Protein AF-A0A659UH81-F1 (afdb_monomer)

Structure (mmCIF, N/CA/C/O backbone):
data_AF-A0A659UH81-F1
#
_entry.id   AF-A0A659UH81-F1
#
loop_
_atom_site.group_PDB
_atom_site.id
_atom_site.type_symbol
_atom_site.label_atom_id
_atom_site.label_alt_id
_atom_site.label_comp_id
_atom_site.label_asym_id
_atom_site.label_entity_id
_atom_site.label_seq_id
_atom_site.pdbx_PDB_ins_code
_atom_site.Cartn_x
_atom_site.Cartn_y
_atom_site.Cartn_z
_atom_site.occupancy
_atom_site.B_iso_or_equiv
_atom_site.auth_seq_id
_atom_site.auth_comp_id
_atom_site.auth_asym_id
_atom_site.auth_atom_id
_atom_site.pdbx_PDB_model_num
ATOM 1 N N . TYR A 1 1 ? -4.288 8.683 -14.176 1.00 61.69 1 TYR A N 1
ATOM 2 C CA . TYR A 1 1 ? -2.880 8.500 -14.597 1.00 61.69 1 TYR A CA 1
ATOM 3 C C . TYR A 1 1 ? -2.433 7.138 -14.078 1.00 61.69 1 TYR A C 1
ATOM 5 O O . TYR A 1 1 ? -2.816 6.821 -12.961 1.00 61.69 1 TYR A O 1
ATOM 13 N N . ILE A 1 2 ? -1.695 6.350 -14.873 1.00 80.62 2 ILE A N 1
ATOM 14 C CA . ILE A 1 2 ? -1.299 4.949 -14.585 1.00 80.62 2 ILE A CA 1
ATOM 15 C C . ILE A 1 2 ? -2.499 3.990 -14.454 1.00 80.62 2 ILE A C 1
ATOM 17 O O . ILE A 1 2 ? -2.804 3.509 -13.367 1.00 80.62 2 ILE A O 1
ATOM 21 N N . GLN A 1 3 ? -3.222 3.777 -15.555 1.00 86.88 3 GLN A N 1
ATOM 22 C CA . GLN A 1 3 ? -4.369 2.861 -15.591 1.00 86.88 3 GLN A CA 1
ATOM 23 C C . GLN A 1 3 ? -3.924 1.411 -15.823 1.00 86.88 3 GLN A C 1
ATOM 25 O O . GLN A 1 3 ? -4.233 0.548 -15.019 1.00 86.88 3 GLN A O 1
ATOM 30 N N . GLU A 1 4 ? -3.127 1.183 -16.864 1.00 89.81 4 GLU A N 1
ATOM 31 C CA . GLU A 1 4 ? -2.699 -0.150 -17.306 1.00 89.81 4 GLU A CA 1
ATOM 32 C C . GLU A 1 4 ? -2.059 -0.996 -16.179 1.00 89.81 4 GLU A C 1
ATOM 34 O O . GLU A 1 4 ? -2.583 -2.074 -15.912 1.00 89.81 4 GLU A O 1
ATOM 39 N N . PRO A 1 5 ? -1.105 -0.483 -15.368 1.00 89.00 5 PRO A N 1
ATOM 40 C CA . PRO A 1 5 ? -0.596 -1.227 -14.209 1.00 89.00 5 PRO A CA 1
ATOM 41 C C . PRO A 1 5 ? -1.628 -1.601 -13.146 1.00 89.00 5 PRO A C 1
ATOM 43 O O . PRO A 1 5 ? -1.407 -2.547 -12.402 1.00 89.00 5 PRO A O 1
ATOM 46 N N . GLN A 1 6 ? -2.727 -0.854 -13.018 1.00 88.56 6 GLN A N 1
ATOM 47 C CA . GLN A 1 6 ? -3.797 -1.207 -12.081 1.00 88.56 6 GLN A CA 1
ATOM 48 C C . GLN A 1 6 ? -4.699 -2.295 -12.666 1.00 88.56 6 GLN A C 1
ATOM 50 O O . GLN A 1 6 ? -5.035 -3.238 -11.954 1.00 88.56 6 GLN A O 1
ATOM 55 N N . ASP A 1 7 ? -5.020 -2.196 -13.958 1.00 90.81 7 ASP A N 1
ATOM 56 C CA . ASP A 1 7 ? -5.806 -3.205 -14.673 1.00 90.81 7 ASP A CA 1
ATOM 57 C C . ASP A 1 7 ? -5.064 -4.558 -14.676 1.00 90.81 7 ASP A C 1
ATOM 59 O O . ASP A 1 7 ? -5.654 -5.608 -14.417 1.00 90.81 7 ASP A O 1
ATOM 63 N N . GLU A 1 8 ? -3.743 -4.533 -14.869 1.00 91.81 8 GLU A N 1
ATOM 64 C CA . GLU A 1 8 ? -2.877 -5.718 -14.861 1.00 91.81 8 GLU A CA 1
ATOM 65 C C . GLU A 1 8 ? -2.782 -6.383 -13.490 1.00 91.81 8 GLU A C 1
ATOM 67 O O . GLU A 1 8 ? -2.731 -7.608 -13.419 1.00 91.81 8 GLU A O 1
ATOM 72 N N . LEU A 1 9 ? -2.789 -5.607 -12.400 1.00 87.62 9 LEU A N 1
ATOM 73 C CA . LEU A 1 9 ? -2.791 -6.167 -11.047 1.00 87.62 9 LEU A CA 1
ATOM 74 C C . LEU A 1 9 ? -4.105 -6.903 -10.735 1.00 87.62 9 LEU A C 1
ATOM 76 O O . LEU A 1 9 ? -4.078 -7.882 -9.996 1.00 87.62 9 LEU A O 1
ATOM 80 N N . THR A 1 10 ? -5.236 -6.473 -11.312 1.00 88.44 10 THR A N 1
ATOM 81 C CA . THR A 1 10 ? -6.527 -7.186 -11.208 1.00 88.44 10 THR A CA 1
ATOM 82 C C . THR A 1 10 ? -6.709 -8.315 -12.225 1.00 88.44 10 THR A C 1
ATOM 84 O O . THR A 1 10 ? -7.715 -9.025 -12.178 1.00 88.44 10 THR A O 1
ATOM 87 N N . SER A 1 11 ? -5.790 -8.467 -13.180 1.00 90.56 11 SER A N 1
ATOM 88 C CA . SER A 1 11 ? -5.952 -9.432 -14.263 1.00 90.56 11 SER A CA 1
ATOM 89 C C . SER A 1 11 ? -5.813 -10.867 -13.762 1.00 90.56 11 SER A C 1
ATOM 91 O O . SER A 1 11 ? -4.943 -11.185 -12.958 1.00 90.56 11 SER A O 1
ATOM 93 N N . LEU A 1 12 ? -6.646 -11.758 -14.301 1.00 89.50 12 LEU A N 1
ATOM 94 C CA . LEU A 1 12 ? -6.538 -13.201 -14.073 1.00 89.50 12 LEU A CA 1
ATOM 95 C C . LEU A 1 12 ? -5.503 -13.864 -14.996 1.00 89.50 12 LEU A C 1
ATOM 97 O O . LEU A 1 12 ? -5.131 -15.014 -14.770 1.00 89.50 12 LEU A O 1
ATOM 101 N N . ASP A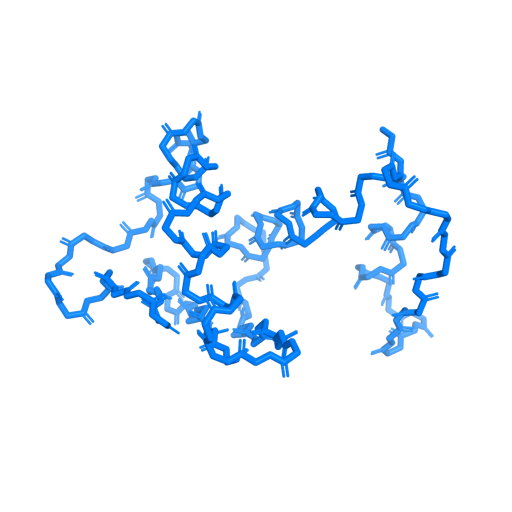 1 13 ? -5.037 -13.149 -16.023 1.00 93.75 13 ASP A N 1
ATOM 102 C CA . ASP A 1 13 ? -4.083 -13.670 -17.007 1.00 93.75 13 ASP A CA 1
ATOM 103 C C . ASP A 1 13 ? -2.640 -13.658 -16.483 1.00 93.75 13 ASP A C 1
ATOM 105 O O . ASP A 1 13 ? -1.781 -14.395 -16.976 1.00 93.75 13 ASP A O 1
ATOM 109 N N . PHE A 1 14 ? -2.360 -12.830 -15.472 1.00 90.94 14 PHE A N 1
ATOM 110 C CA . PHE A 1 14 ? -1.023 -12.616 -14.930 1.00 90.94 14 PHE A CA 1
ATOM 111 C C . PHE A 1 14 ? -1.001 -12.832 -13.418 1.00 90.94 14 PHE A C 1
ATOM 113 O O . PHE A 1 14 ? -1.925 -12.466 -12.704 1.00 90.94 14 PHE A O 1
ATOM 120 N N . GLN A 1 15 ? 0.095 -13.395 -12.906 1.00 88.44 15 GLN A N 1
ATOM 121 C CA . GLN A 1 15 ? 0.292 -13.571 -11.459 1.00 88.44 15 GLN A CA 1
ATOM 122 C C . GLN A 1 15 ? 1.046 -12.405 -10.805 1.00 88.44 15 GLN A C 1
ATOM 124 O O . GLN A 1 15 ? 1.196 -12.366 -9.586 1.00 88.44 15 GLN A O 1
ATOM 129 N N . GLY A 1 16 ? 1.574 -11.477 -11.603 1.00 88.00 16 GLY A N 1
ATOM 130 C CA . GLY A 1 16 ? 2.333 -10.342 -11.102 1.00 88.00 16 GLY A CA 1
ATOM 131 C C . GLY A 1 16 ? 2.646 -9.329 -12.193 1.00 88.00 16 GLY A C 1
ATOM 132 O O . GLY A 1 16 ? 2.741 -9.669 -13.371 1.00 88.00 16 GLY A O 1
ATOM 133 N N . CYS A 1 17 ? 2.836 -8.080 -11.774 1.00 90.06 17 CYS A N 1
ATOM 134 C CA . CYS A 1 17 ? 3.182 -6.955 -12.635 1.00 90.06 17 CYS A CA 1
ATOM 135 C C . CYS A 1 17 ? 4.494 -6.322 -12.150 1.00 90.06 17 CYS A C 1
ATOM 137 O O . CYS A 1 17 ? 4.708 -6.140 -10.949 1.00 90.06 17 CYS A O 1
ATOM 139 N N . VAL A 1 18 ? 5.383 -5.978 -13.088 1.00 91.56 18 VAL A N 1
ATOM 140 C CA . VAL A 1 18 ? 6.619 -5.237 -12.806 1.00 91.56 18 VAL A CA 1
ATOM 141 C C . VAL A 1 18 ? 6.544 -3.882 -13.492 1.00 91.56 18 VAL A C 1
ATOM 143 O O . VAL A 1 18 ? 6.672 -3.777 -14.708 1.00 91.56 18 VAL A O 1
ATOM 146 N N . PHE A 1 19 ? 6.393 -2.824 -12.698 1.00 89.69 19 PHE A N 1
ATOM 147 C CA . PHE A 1 19 ? 6.315 -1.465 -13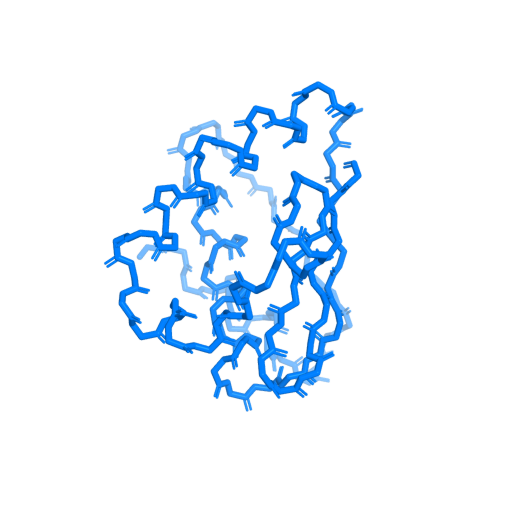.221 1.00 89.69 19 PHE A CA 1
ATOM 148 C C . PHE A 1 19 ? 7.673 -0.751 -13.195 1.00 89.69 19 PHE A C 1
ATOM 150 O O . PHE A 1 19 ? 8.188 -0.368 -12.137 1.00 89.69 19 PHE A O 1
ATOM 157 N N . ILE A 1 20 ? 8.222 -0.476 -14.379 1.00 90.94 20 ILE A N 1
ATOM 158 C CA . ILE A 1 20 ? 9.425 0.343 -14.552 1.00 90.94 20 ILE A CA 1
ATOM 159 C C . ILE A 1 20 ? 9.003 1.722 -15.050 1.00 90.94 20 ILE A C 1
ATOM 161 O O . ILE A 1 20 ? 8.258 1.868 -16.009 1.00 90.94 20 ILE A O 1
ATOM 165 N N . GLY A 1 21 ? 9.502 2.768 -14.398 1.00 87.69 21 GLY A N 1
ATOM 166 C CA . GLY A 1 21 ? 9.175 4.134 -14.792 1.00 87.69 21 GLY A CA 1
ATOM 167 C C . GLY A 1 21 ? 10.113 5.145 -14.146 1.00 87.69 21 GLY A C 1
ATOM 168 O O . GLY A 1 21 ? 10.683 4.837 -13.094 1.00 87.69 21 GLY A O 1
ATOM 169 N N . PRO A 1 22 ? 10.279 6.335 -14.737 1.00 90.12 22 PRO A N 1
ATOM 170 C CA . PRO A 1 22 ? 11.172 7.357 -14.210 1.00 90.12 22 PRO A CA 1
ATOM 171 C C . PRO A 1 22 ? 10.716 7.883 -12.842 1.00 90.12 22 PRO A C 1
ATOM 173 O O . PRO A 1 22 ? 9.601 7.625 -12.379 1.00 90.12 22 PRO A O 1
ATOM 176 N N . ALA A 1 23 ? 11.589 8.628 -12.165 1.00 88.44 23 ALA A N 1
ATOM 177 C CA . ALA A 1 23 ? 11.239 9.286 -10.910 1.00 88.44 23 ALA A CA 1
ATOM 178 C C . ALA A 1 23 ? 10.050 10.251 -11.100 1.00 88.44 23 ALA A C 1
ATOM 180 O O . ALA A 1 23 ? 9.917 10.877 -12.149 1.00 88.44 23 ALA A O 1
ATOM 181 N N . ARG A 1 24 ? 9.212 10.403 -10.061 1.00 85.06 24 ARG A N 1
ATOM 182 C CA . ARG A 1 24 ? 8.013 11.274 -10.055 1.00 85.06 24 ARG A CA 1
ATOM 183 C C . ARG A 1 24 ? 6.924 10.888 -11.071 1.00 85.06 24 ARG A C 1
ATOM 185 O O . ARG A 1 24 ? 6.201 11.740 -11.565 1.00 85.06 24 ARG A O 1
ATOM 192 N N . THR A 1 25 ? 6.757 9.592 -11.317 1.00 84.94 25 THR A N 1
ATOM 193 C CA . THR A 1 25 ? 5.685 9.035 -12.165 1.00 84.94 25 THR A CA 1
ATOM 194 C C . THR A 1 25 ? 4.537 8.431 -11.371 1.00 84.94 25 THR A C 1
ATOM 196 O O . THR A 1 25 ? 3.866 7.540 -11.858 1.00 84.94 25 THR A O 1
ATOM 199 N N . GLY A 1 26 ? 4.306 8.862 -10.129 1.00 84.62 26 GLY A N 1
ATOM 200 C CA . GLY A 1 26 ? 3.149 8.392 -9.359 1.00 84.62 26 GLY A CA 1
ATOM 201 C C . GLY A 1 26 ? 3.200 6.920 -8.929 1.00 84.62 26 GLY A C 1
ATOM 202 O O . GLY A 1 26 ? 2.159 6.358 -8.620 1.00 84.62 26 GLY A O 1
ATOM 203 N N . LYS A 1 27 ? 4.387 6.300 -8.834 1.00 89.12 27 LYS A N 1
ATOM 204 C CA . LYS A 1 27 ? 4.565 4.929 -8.301 1.00 89.12 27 LYS A CA 1
ATOM 205 C C . LYS A 1 27 ? 3.866 4.728 -6.955 1.00 89.12 27 LYS A C 1
ATOM 207 O O . LYS A 1 27 ? 3.247 3.698 -6.724 1.00 89.12 27 LYS A O 1
ATOM 212 N N . THR A 1 28 ? 3.931 5.733 -6.083 1.00 89.44 28 THR A N 1
ATOM 213 C CA . THR A 1 28 ? 3.246 5.723 -4.786 1.00 89.44 28 THR A CA 1
ATOM 214 C C . THR A 1 28 ? 1.730 5.587 -4.939 1.00 89.44 28 THR A C 1
ATOM 216 O O . THR A 1 28 ? 1.111 4.849 -4.181 1.00 89.44 28 THR A O 1
ATOM 219 N N . MET A 1 29 ? 1.136 6.232 -5.949 1.00 88.94 29 MET A N 1
ATOM 220 C CA . MET A 1 29 ? -0.308 6.168 -6.195 1.00 88.94 29 MET A CA 1
ATOM 221 C C . MET A 1 29 ? -0.763 4.772 -6.613 1.00 88.94 29 MET A C 1
ATOM 223 O O . MET A 1 29 ? -1.848 4.370 -6.223 1.00 88.94 29 MET A O 1
ATOM 227 N N . ILE A 1 30 ? 0.067 4.014 -7.340 1.00 90.56 30 ILE A N 1
ATOM 228 C CA . ILE A 1 30 ? -0.254 2.625 -7.711 1.00 90.56 30 ILE A CA 1
ATOM 229 C C . ILE A 1 30 ? -0.510 1.792 -6.448 1.00 90.56 30 ILE A C 1
ATOM 231 O O . ILE A 1 30 ? -1.544 1.145 -6.337 1.00 90.56 30 ILE A O 1
ATOM 235 N N . HIS A 1 31 ? 0.390 1.876 -5.463 1.00 89.31 31 HIS A N 1
ATOM 236 C CA . HIS A 1 31 ? 0.279 1.120 -4.212 1.00 89.31 31 HIS A CA 1
ATOM 237 C C . HIS A 1 31 ? -0.943 1.542 -3.380 1.00 89.31 31 HIS A C 1
ATOM 239 O O . HIS A 1 31 ? -1.645 0.690 -2.840 1.00 89.31 31 HIS A O 1
ATOM 245 N N . LEU A 1 32 ? -1.227 2.848 -3.291 1.00 91.81 32 LEU A N 1
ATOM 246 C CA . LEU A 1 32 ? -2.383 3.367 -2.546 1.00 91.81 32 LEU A CA 1
ATOM 247 C C . LEU A 1 32 ? -3.715 2.980 -3.203 1.00 91.81 32 LEU A C 1
ATOM 249 O O . LEU A 1 32 ? -4.652 2.568 -2.513 1.00 91.81 32 LEU A O 1
ATOM 253 N N . ASN A 1 33 ? -3.787 3.057 -4.532 1.00 91.00 33 ASN A N 1
ATOM 254 C CA . ASN A 1 33 ? -4.969 2.644 -5.280 1.00 91.00 33 ASN A CA 1
ATOM 255 C C . ASN A 1 33 ? -5.203 1.137 -5.138 1.00 91.00 33 ASN A C 1
ATOM 257 O O . ASN A 1 33 ? -6.324 0.723 -4.854 1.00 91.00 33 ASN A O 1
ATOM 261 N N . TRP A 1 34 ? -4.141 0.333 -5.244 1.00 90.38 34 TRP A N 1
ATOM 262 C CA . TRP A 1 34 ? -4.213 -1.117 -5.066 1.00 90.38 34 TRP A CA 1
ATOM 263 C C . TRP A 1 34 ? -4.690 -1.505 -3.664 1.00 90.38 34 TRP A C 1
ATOM 265 O O . TRP A 1 34 ? -5.605 -2.314 -3.508 1.00 90.38 34 TRP A O 1
ATOM 275 N N . THR A 1 35 ? -4.140 -0.849 -2.637 1.00 92.06 35 THR A N 1
ATOM 276 C CA . THR A 1 35 ? -4.592 -1.022 -1.247 1.00 92.06 35 THR A CA 1
ATOM 277 C C . THR A 1 35 ? -6.084 -0.722 -1.126 1.00 92.06 35 THR A C 1
ATOM 279 O O . THR A 1 35 ? -6.819 -1.476 -0.506 1.00 92.06 35 THR A O 1
ATOM 282 N N . SER A 1 36 ? -6.556 0.346 -1.766 1.00 92.81 36 SER A N 1
ATOM 283 C CA . SER A 1 36 ? -7.964 0.756 -1.687 1.00 92.81 36 SER A CA 1
ATOM 284 C C . SER A 1 36 ? -8.901 -0.206 -2.396 1.00 92.81 36 SER A C 1
ATOM 286 O O . SER A 1 36 ? -9.967 -0.501 -1.868 1.00 92.81 36 SER A O 1
ATOM 288 N N . HIS A 1 37 ? -8.499 -0.715 -3.561 1.00 91.94 37 HIS A N 1
ATOM 289 C CA . HIS A 1 37 ? -9.244 -1.752 -4.268 1.00 91.94 37 HIS A CA 1
ATOM 290 C C . HIS A 1 37 ? -9.372 -3.020 -3.415 1.00 91.94 37 HIS A C 1
ATOM 292 O O . HIS A 1 37 ? -10.453 -3.593 -3.312 1.00 91.94 37 HIS A O 1
ATOM 298 N N . THR A 1 38 ? -8.285 -3.407 -2.748 1.00 92.56 38 THR A N 1
ATOM 299 C CA . THR A 1 38 ? -8.255 -4.584 -1.870 1.00 92.56 38 THR A CA 1
ATOM 300 C C . THR A 1 38 ? -9.138 -4.381 -0.632 1.00 92.56 38 THR A C 1
ATOM 302 O O . THR A 1 38 ? -9.895 -5.264 -0.256 1.00 92.56 38 THR A O 1
ATOM 305 N N . VAL A 1 39 ? -9.130 -3.188 -0.028 1.00 93.25 39 VAL A N 1
ATOM 306 C CA . VAL A 1 39 ? -10.006 -2.880 1.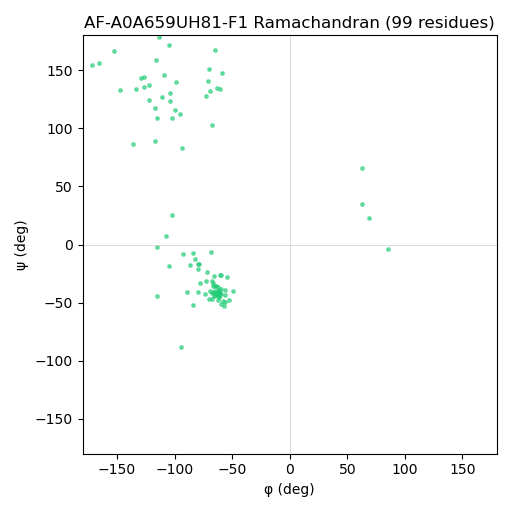118 1.00 93.25 39 VAL A CA 1
ATOM 307 C C . VAL A 1 39 ? -11.489 -2.894 0.723 1.00 93.25 39 VAL A C 1
ATOM 309 O O . VAL A 1 39 ? -12.317 -3.364 1.496 1.00 93.25 39 VAL A O 1
ATOM 312 N N . MET A 1 40 ? -11.827 -2.371 -0.459 1.00 91.94 40 MET A N 1
ATOM 313 C CA . MET A 1 40 ? -13.215 -2.122 -0.871 1.00 91.94 40 MET A CA 1
ATOM 314 C C . MET A 1 40 ? -13.895 -3.287 -1.583 1.00 91.94 40 MET A C 1
ATOM 316 O O . MET A 1 40 ? -15.089 -3.512 -1.392 1.00 91.94 40 MET A O 1
ATOM 320 N N . THR A 1 41 ? -13.165 -3.963 -2.466 1.00 90.69 41 THR A N 1
ATOM 321 C CA . THR A 1 41 ? -13.757 -4.849 -3.475 1.00 90.69 41 THR A CA 1
ATOM 322 C C . THR A 1 41 ? -13.352 -6.299 -3.260 1.00 90.69 41 THR A C 1
ATOM 324 O O . THR A 1 41 ? -14.203 -7.181 -3.346 1.00 90.69 41 THR A O 1
ATOM 327 N N . ASP A 1 42 ? -12.070 -6.546 -2.989 1.00 87.62 42 ASP A N 1
ATOM 328 C CA . ASP A 1 42 ? -11.499 -7.893 -2.895 1.00 87.62 42 ASP A CA 1
ATOM 329 C C . ASP A 1 42 ? -10.576 -8.001 -1.670 1.00 87.62 42 ASP A C 1
ATOM 331 O O . ASP A 1 42 ? -9.377 -7.729 -1.782 1.00 87.62 42 ASP A O 1
ATOM 335 N N . PRO A 1 43 ? -11.124 -8.317 -0.480 1.00 87.56 43 PRO A N 1
ATOM 336 C CA . PRO A 1 43 ? -10.358 -8.334 0.757 1.00 87.56 43 PRO A CA 1
ATOM 337 C C . PRO A 1 43 ? -9.333 -9.469 0.747 1.00 87.56 43 PRO A C 1
ATOM 339 O O . PRO A 1 43 ? -9.651 -10.633 0.987 1.00 87.56 43 PRO A O 1
ATOM 342 N N . ALA A 1 44 ? -8.078 -9.096 0.513 1.00 89.38 44 ALA A N 1
ATOM 343 C CA . ALA A 1 44 ? -6.920 -9.975 0.548 1.00 89.38 44 ALA A CA 1
ATOM 344 C C . ALA A 1 44 ? -5.815 -9.376 1.427 1.00 89.38 44 ALA A C 1
ATOM 346 O O . ALA A 1 44 ? -5.586 -8.166 1.429 1.00 89.38 44 ALA A O 1
ATOM 347 N N . ASP A 1 45 ? -5.097 -10.226 2.162 1.00 91.81 45 ASP A N 1
ATOM 348 C CA . ASP A 1 45 ? -3.949 -9.782 2.952 1.00 91.81 45 ASP A CA 1
ATOM 349 C C . ASP A 1 45 ? -2.844 -9.230 2.044 1.00 91.81 45 ASP A C 1
ATOM 351 O O . ASP A 1 45 ? -2.479 -9.832 1.031 1.00 91.81 45 ASP A O 1
ATOM 355 N N . MET A 1 46 ? -2.281 -8.084 2.426 1.00 92.44 46 MET A N 1
ATOM 356 C CA . MET A 1 46 ? -1.293 -7.372 1.621 1.00 92.44 46 MET A CA 1
ATOM 357 C C . MET A 1 46 ? -0.028 -7.092 2.423 1.00 92.44 46 MET A C 1
ATOM 359 O O . MET A 1 46 ? -0.076 -6.608 3.552 1.00 92.44 46 MET A O 1
ATOM 363 N N . MET A 1 47 ? 1.125 -7.335 1.800 1.00 93.69 47 MET A N 1
ATOM 364 C CA . MET A 1 47 ? 2.430 -6.964 2.339 1.00 93.69 47 MET A CA 1
ATOM 365 C C . MET A 1 47 ? 3.110 -5.955 1.415 1.00 93.69 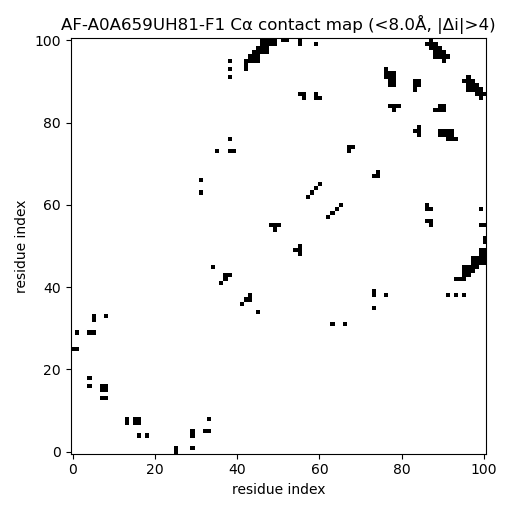47 MET A C 1
ATOM 367 O O . MET A 1 47 ? 3.434 -6.260 0.269 1.00 93.69 47 MET A O 1
ATOM 371 N N . LEU A 1 48 ? 3.353 -4.756 1.934 1.00 92.25 48 LEU A N 1
ATOM 372 C CA . LEU A 1 48 ? 4.097 -3.697 1.263 1.00 92.25 48 LEU A CA 1
ATOM 373 C C . LEU A 1 48 ? 5.532 -3.673 1.800 1.00 92.25 48 LEU A C 1
ATOM 375 O O . LEU A 1 48 ? 5.775 -3.411 2.979 1.00 92.25 48 LEU A O 1
ATOM 379 N N . VAL A 1 49 ? 6.478 -3.965 0.910 1.00 93.44 49 VAL A N 1
ATOM 380 C CA . VAL A 1 49 ? 7.905 -4.097 1.223 1.00 93.44 49 VAL A CA 1
ATOM 381 C C . VAL A 1 49 ? 8.653 -2.859 0.740 1.00 93.44 49 VAL A C 1
ATOM 383 O O . VAL A 1 49 ? 8.621 -2.526 -0.446 1.00 93.44 49 VAL A O 1
ATOM 386 N N . HIS A 1 50 ? 9.361 -2.192 1.644 1.00 93.69 50 HIS A N 1
ATOM 387 C CA . HIS A 1 50 ? 10.255 -1.081 1.340 1.00 93.69 50 HIS A CA 1
ATOM 388 C C . HIS A 1 50 ? 11.731 -1.502 1.413 1.00 93.69 50 HIS A C 1
ATOM 390 O O . HIS A 1 50 ? 12.081 -2.602 1.828 1.00 93.69 50 HIS A O 1
ATOM 396 N N . MET A 1 51 ? 12.620 -0.600 0.979 1.00 93.38 51 MET A N 1
ATOM 397 C CA . MET A 1 51 ? 14.073 -0.833 0.973 1.00 93.38 51 MET A CA 1
ATOM 398 C C . MET A 1 51 ? 14.643 -1.051 2.379 1.00 93.38 51 MET A C 1
ATOM 400 O O . MET A 1 51 ? 15.570 -1.834 2.560 1.00 93.38 51 MET A O 1
ATOM 404 N N . ASP A 1 52 ? 14.103 -0.331 3.362 1.00 94.69 52 ASP A N 1
ATOM 405 C CA . ASP A 1 52 ? 14.445 -0.475 4.768 1.00 94.69 52 ASP A CA 1
ATOM 406 C C . ASP A 1 52 ? 13.264 -0.066 5.661 1.00 94.69 52 ASP A C 1
ATOM 408 O O . ASP A 1 52 ? 12.308 0.600 5.241 1.00 94.69 52 ASP A O 1
ATOM 412 N N . ARG A 1 53 ? 13.382 -0.428 6.940 1.00 92.25 53 ARG A N 1
ATOM 413 C CA . ARG A 1 53 ? 12.352 -0.201 7.955 1.00 92.25 53 ARG A CA 1
ATOM 414 C C . ARG A 1 53 ? 12.106 1.282 8.261 1.00 92.25 53 ARG A C 1
ATOM 416 O O . ARG A 1 53 ? 11.015 1.647 8.705 1.00 92.2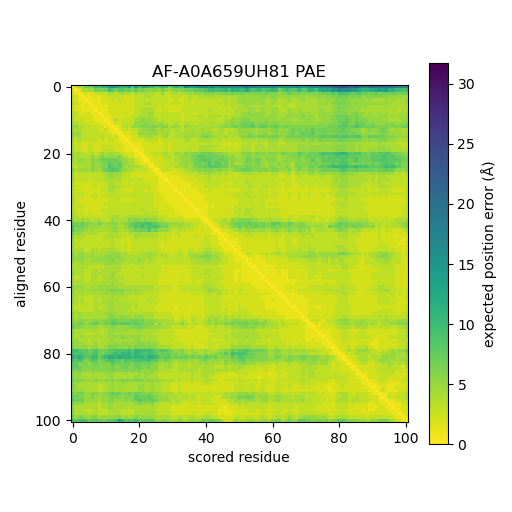5 53 ARG A O 1
ATOM 423 N N . GLU A 1 54 ? 13.102 2.148 8.079 1.00 94.12 54 GLU A N 1
ATOM 424 C CA . GLU A 1 54 ? 12.950 3.585 8.324 1.00 94.12 54 GLU A CA 1
ATOM 425 C C . GLU A 1 54 ? 12.109 4.232 7.219 1.00 94.12 54 GLU A C 1
ATOM 427 O O . GLU A 1 54 ? 11.200 5.012 7.509 1.00 94.12 54 GLU A O 1
ATOM 432 N N . ASN A 1 55 ? 12.360 3.860 5.966 1.00 93.06 55 ASN A N 1
ATOM 433 C CA . ASN A 1 55 ? 11.586 4.262 4.803 1.00 93.06 55 ASN A CA 1
ATOM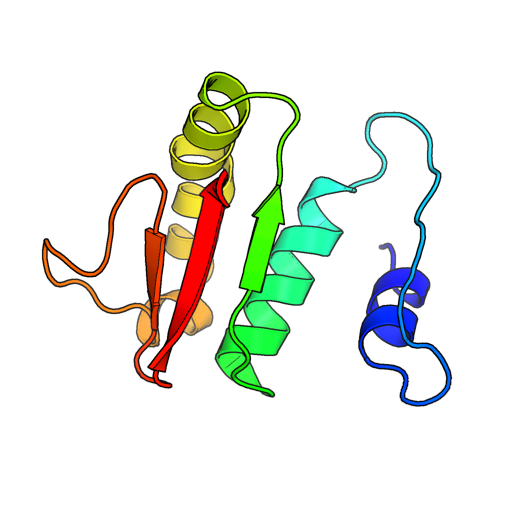 434 C C . ASN A 1 55 ? 10.149 3.737 4.881 1.00 93.06 55 ASN A C 1
ATOM 436 O O . ASN A 1 55 ? 9.225 4.521 4.665 1.00 93.06 55 ASN A O 1
ATOM 440 N N . ALA A 1 56 ? 9.947 2.484 5.304 1.00 93.75 56 ALA A N 1
ATOM 441 C CA . ALA A 1 56 ? 8.614 1.956 5.597 1.00 93.75 56 ALA A CA 1
ATOM 442 C C . ALA A 1 56 ? 7.888 2.823 6.641 1.00 93.75 56 ALA A C 1
ATOM 444 O O . ALA A 1 56 ? 6.775 3.300 6.420 1.00 93.75 56 ALA A O 1
ATOM 445 N N . ARG A 1 57 ? 8.544 3.132 7.767 1.00 94.12 57 ARG A N 1
ATOM 446 C CA . ARG A 1 57 ? 7.964 3.988 8.814 1.00 94.12 57 ARG A CA 1
ATOM 447 C C . ARG A 1 57 ? 7.632 5.397 8.313 1.00 94.12 57 ARG A C 1
ATOM 449 O O . ARG A 1 57 ? 6.588 5.932 8.690 1.00 94.12 57 ARG A O 1
ATOM 456 N N . LYS A 1 58 ? 8.513 6.005 7.511 1.00 94.62 58 LYS A N 1
ATOM 457 C CA . LYS A 1 58 ? 8.294 7.330 6.905 1.00 94.62 58 LYS A CA 1
ATOM 458 C C . LYS A 1 58 ? 7.086 7.315 5.976 1.00 94.62 58 LYS A C 1
ATOM 460 O O . LYS A 1 58 ? 6.262 8.217 6.067 1.00 94.62 58 LYS A O 1
ATOM 465 N N . TRP A 1 59 ? 6.961 6.287 5.142 1.00 94.06 59 TRP A N 1
ATOM 466 C CA . TRP A 1 59 ? 5.829 6.133 4.236 1.00 94.06 59 TRP A CA 1
ATOM 467 C C . TRP A 1 59 ? 4.515 5.897 4.994 1.00 94.06 59 TRP A C 1
ATOM 469 O O . TRP A 1 59 ? 3.526 6.575 4.729 1.00 94.06 59 TRP A O 1
ATOM 479 N N . SER A 1 60 ? 4.528 5.029 6.011 1.00 93.88 60 SER A N 1
ATOM 480 C CA . SER A 1 60 ? 3.356 4.726 6.845 1.00 93.88 60 SER A CA 1
ATOM 481 C C . SER A 1 60 ? 2.767 5.968 7.519 1.00 93.88 60 SER A C 1
ATOM 483 O O . SER A 1 60 ? 1.583 6.265 7.382 1.00 93.88 60 SER A O 1
ATOM 485 N N . LYS A 1 61 ? 3.612 6.732 8.225 1.00 93.88 61 LYS A N 1
ATOM 486 C CA . LYS A 1 61 ? 3.194 7.949 8.948 1.00 93.88 61 LYS A CA 1
ATOM 487 C C . LYS A 1 61 ? 3.032 9.169 8.042 1.00 93.88 61 LYS A C 1
ATOM 489 O O . LYS A 1 61 ? 2.502 10.195 8.456 1.00 93.88 61 LYS A O 1
ATOM 494 N N . GLY A 1 62 ? 3.588 9.099 6.839 1.00 94.38 62 GLY A N 1
ATOM 495 C CA . GLY A 1 62 ? 3.553 10.164 5.854 1.00 94.38 62 GLY A CA 1
ATOM 496 C C . GLY A 1 62 ? 2.399 9.957 4.893 1.00 94.38 62 GLY A C 1
ATOM 497 O O . GLY A 1 62 ? 1.310 10.488 5.088 1.00 94.38 62 GLY A O 1
ATOM 498 N N . ASP A 1 63 ? 2.665 9.214 3.828 1.00 92.50 63 ASP A N 1
ATOM 499 C CA . ASP A 1 63 ? 1.756 9.059 2.700 1.00 92.50 63 ASP A CA 1
ATOM 500 C C . ASP A 1 63 ? 0.517 8.233 3.060 1.00 92.50 63 ASP A C 1
ATOM 502 O O . ASP A 1 63 ? -0.594 8.675 2.774 1.00 92.50 63 ASP A O 1
ATOM 506 N N . LEU A 1 64 ? 0.678 7.082 3.724 1.00 93.31 64 LEU A N 1
ATOM 507 C CA . LEU A 1 64 ? -0.446 6.191 4.037 1.00 93.31 64 LEU A CA 1
ATOM 508 C C . LEU A 1 64 ? -1.413 6.818 5.047 1.00 93.31 64 LEU A C 1
ATOM 510 O O . LEU A 1 64 ? -2.621 6.811 4.828 1.00 93.31 64 LEU A O 1
ATOM 514 N N . GLU A 1 65 ? -0.906 7.394 6.137 1.00 93.25 65 GLU A N 1
ATOM 515 C CA . GLU A 1 65 ? -1.753 8.058 7.131 1.00 93.25 65 GLU A CA 1
ATOM 516 C C . GLU A 1 65 ? -2.522 9.240 6.521 1.00 93.25 65 GLU A C 1
ATOM 518 O O . GLU A 1 65 ? -3.734 9.354 6.715 1.00 93.25 65 GLU A O 1
ATOM 523 N N . ARG A 1 66 ? -1.857 10.082 5.717 1.00 94.00 66 ARG A N 1
ATOM 524 C CA . ARG A 1 66 ? -2.524 11.176 4.991 1.00 94.00 66 ARG A CA 1
ATOM 525 C C . ARG A 1 66 ? -3.560 10.651 4.005 1.00 94.00 66 ARG A C 1
ATOM 527 O O . ARG A 1 66 ? -4.638 11.232 3.897 1.00 94.00 66 ARG A O 1
ATOM 534 N N . TYR A 1 67 ? -3.248 9.561 3.308 1.00 94.19 67 TYR A N 1
ATOM 535 C CA . TYR A 1 67 ? -4.156 8.930 2.361 1.00 94.19 67 TYR A CA 1
ATOM 536 C C . TYR A 1 67 ? -5.424 8.417 3.041 1.00 94.19 67 TYR A C 1
ATOM 538 O O . TYR A 1 67 ? -6.523 8.728 2.586 1.00 94.19 67 TYR A O 1
ATOM 546 N N . LEU A 1 68 ? -5.285 7.694 4.155 1.00 92.38 68 LEU A N 1
ATOM 547 C CA . LEU A 1 68 ? -6.415 7.204 4.943 1.00 92.38 68 LEU A CA 1
ATOM 548 C C . LEU A 1 68 ? -7.227 8.373 5.505 1.00 92.38 68 LEU A C 1
ATOM 550 O O . LEU A 1 68 ? -8.448 8.365 5.439 1.00 92.38 68 LEU A O 1
ATOM 554 N N . GLN A 1 69 ? -6.579 9.425 6.007 1.00 92.12 69 GLN A N 1
ATOM 555 C CA . GLN A 1 69 ? -7.291 10.610 6.491 1.00 92.12 69 GLN A CA 1
ATOM 556 C C . GLN A 1 69 ? -8.107 11.310 5.396 1.00 92.12 69 GLN A C 1
ATOM 558 O O . GLN A 1 69 ? -9.213 11.765 5.686 1.00 92.12 69 GLN A O 1
ATOM 563 N N . ALA A 1 70 ? -7.578 11.390 4.172 1.00 93.88 70 ALA A N 1
ATOM 564 C CA . ALA A 1 70 ? -8.246 12.012 3.031 1.00 93.88 70 ALA A CA 1
ATOM 565 C C . ALA A 1 70 ? -9.332 11.119 2.404 1.00 93.88 70 ALA A C 1
ATOM 567 O O . ALA A 1 70 ? -10.345 11.625 1.923 1.00 93.88 70 ALA A O 1
ATOM 568 N N . SER A 1 71 ? -9.136 9.802 2.418 1.00 92.75 71 SER A N 1
ATOM 569 C CA . SER A 1 71 ? -10.029 8.821 1.795 1.00 92.75 71 SER A CA 1
ATOM 570 C C . SER A 1 71 ? -11.032 8.305 2.820 1.00 92.75 71 SER A C 1
ATOM 572 O O . SER A 1 71 ? -10.835 7.249 3.422 1.00 92.75 71 SER A O 1
ATOM 574 N N . THR A 1 72 ? -12.113 9.062 3.033 1.00 91.88 72 THR A N 1
ATOM 575 C CA . THR A 1 72 ? -13.118 8.750 4.066 1.00 91.88 72 THR A CA 1
ATOM 576 C C . THR A 1 72 ? -13.713 7.359 3.900 1.00 91.88 72 THR A C 1
ATOM 578 O O . THR A 1 72 ? -13.838 6.652 4.891 1.00 91.88 72 THR A O 1
ATOM 581 N N . SER A 1 73 ? -13.972 6.936 2.661 1.00 92.00 73 SER A N 1
ATOM 582 C CA . SER A 1 73 ? -14.495 5.603 2.359 1.00 92.00 73 SER A CA 1
ATOM 583 C C . SER A 1 73 ? -13.550 4.500 2.848 1.00 92.00 73 SER A C 1
ATOM 585 O O . SER A 1 73 ? -13.955 3.620 3.594 1.00 92.00 73 SER A O 1
ATOM 587 N N . VAL A 1 74 ? -12.259 4.557 2.507 1.00 92.25 74 VAL A N 1
ATOM 588 C CA . VAL A 1 74 ? -11.269 3.546 2.940 1.00 92.25 74 VAL A CA 1
ATOM 589 C C . VAL A 1 74 ? -11.089 3.559 4.457 1.00 92.25 74 VAL A C 1
ATOM 591 O O . VAL A 1 74 ? -10.933 2.516 5.087 1.00 92.25 74 VAL A O 1
ATOM 594 N N . ARG A 1 75 ? -11.150 4.742 5.071 1.00 92.25 75 ARG A N 1
ATOM 595 C CA . ARG A 1 75 ? -10.998 4.907 6.519 1.00 92.25 75 ARG A CA 1
ATOM 596 C C . ARG A 1 75 ? -12.184 4.398 7.332 1.00 92.25 75 ARG A C 1
ATOM 598 O O . ARG A 1 75 ? -12.017 4.126 8.521 1.00 92.25 75 ARG A O 1
ATOM 605 N N . GLU A 1 76 ? -13.372 4.316 6.744 1.00 93.56 76 GLU A N 1
ATOM 606 C CA . GLU A 1 76 ? -14.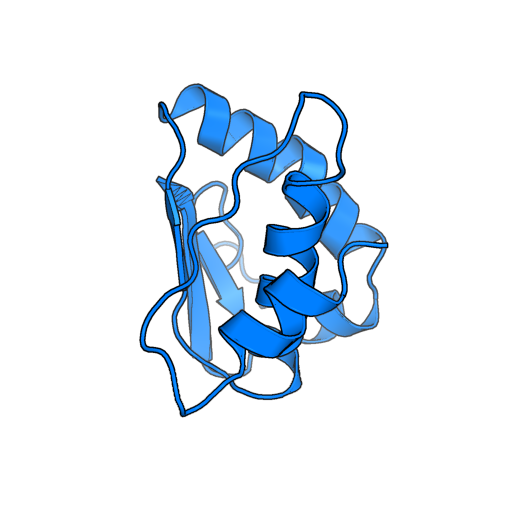546 3.728 7.399 1.00 93.56 76 GLU A CA 1
ATOM 607 C C . GLU A 1 76 ? -14.336 2.240 7.683 1.00 93.56 76 GLU A C 1
ATOM 609 O O . GLU A 1 76 ? -14.702 1.784 8.763 1.00 93.56 76 GLU A O 1
ATOM 614 N N . HIS A 1 77 ? -13.637 1.544 6.785 1.00 93.06 77 HIS A N 1
ATOM 615 C CA . HIS A 1 77 ? -13.281 0.133 6.927 1.00 93.06 77 HIS A CA 1
ATOM 616 C C . HIS A 1 77 ? -12.088 -0.117 7.853 1.00 93.06 77 HIS A C 1
ATOM 618 O O . HIS A 1 77 ? -11.870 -1.238 8.297 1.00 93.06 77 HIS A O 1
ATOM 624 N N . GLN A 1 78 ? -11.281 0.900 8.162 1.00 93.00 78 GLN A N 1
ATOM 625 C CA . GLN A 1 78 ? -10.109 0.722 9.017 1.00 93.00 78 GLN A CA 1
ATOM 626 C C . GLN A 1 78 ? -10.522 0.520 10.483 1.00 93.00 78 GLN A C 1
ATOM 628 O O . GLN A 1 78 ? -11.209 1.364 11.071 1.00 93.00 78 GLN A O 1
ATOM 633 N N . LEU A 1 79 ? -10.022 -0.546 11.115 1.00 92.88 79 LEU A N 1
ATOM 634 C CA . LEU A 1 79 ? -10.188 -0.758 12.549 1.00 92.88 79 LEU A CA 1
ATOM 635 C C . LEU A 1 79 ? -9.360 0.267 13.334 1.00 92.88 79 LEU A C 1
ATOM 637 O O . LEU A 1 79 ? -8.190 0.513 13.057 1.00 92.88 79 LEU A O 1
ATOM 641 N N . LYS A 1 80 ? -9.990 0.895 14.334 1.00 88.38 80 LYS A N 1
ATOM 642 C CA . LYS A 1 80 ? -9.415 2.031 15.086 1.00 88.38 80 LYS A CA 1
ATOM 643 C C . LYS A 1 80 ? -8.979 1.663 16.501 1.00 88.38 80 LYS A C 1
ATOM 645 O O . LYS A 1 80 ? -8.656 2.546 17.299 1.00 88.38 80 LYS A O 1
ATOM 650 N N . HIS A 1 81 ? -9.011 0.381 16.866 1.00 89.75 81 HIS A N 1
ATOM 651 C CA . HIS A 1 81 ? -8.499 -0.028 18.168 1.00 89.75 81 HIS A CA 1
ATOM 652 C C . HIS A 1 81 ? -6.976 0.115 18.199 1.00 89.75 81 HIS A C 1
ATOM 654 O O . HIS A 1 81 ? -6.292 -0.064 17.197 1.00 89.75 81 HIS A O 1
ATOM 660 N N . ARG A 1 82 ? -6.422 0.373 19.389 1.00 82.38 82 ARG A N 1
ATOM 661 C CA . ARG A 1 82 ? -4.978 0.605 19.583 1.00 82.38 82 ARG A CA 1
ATOM 662 C C . ARG A 1 82 ? -4.083 -0.519 19.043 1.00 82.38 82 ARG A C 1
ATOM 664 O O . ARG A 1 82 ? -2.920 -0.282 18.764 1.00 82.38 82 ARG A O 1
ATOM 671 N N . LYS A 1 83 ? -4.599 -1.746 18.999 1.00 87.00 83 LYS A N 1
ATOM 672 C CA . LYS A 1 83 ? -3.883 -2.934 18.519 1.00 87.00 83 LYS A CA 1
ATOM 673 C C . LYS A 1 83 ? -3.982 -3.138 17.004 1.00 87.00 83 LYS A C 1
ATOM 675 O O . LYS A 1 83 ? -3.152 -3.863 16.480 1.00 87.00 83 LYS A O 1
ATOM 680 N N . ASP A 1 84 ? -4.947 -2.495 16.353 1.00 87.81 84 ASP A N 1
ATOM 681 C CA . ASP A 1 84 ? -5.316 -2.751 14.960 1.00 87.81 84 ASP A CA 1
ATOM 682 C C . ASP A 1 84 ? -4.796 -1.636 14.022 1.00 87.81 84 ASP A C 1
ATOM 684 O O . ASP A 1 84 ? -4.669 -1.843 12.819 1.00 87.81 84 ASP A O 1
ATOM 688 N N . ASP A 1 85 ? -4.457 -0.456 14.565 1.00 89.62 85 ASP A N 1
ATOM 689 C CA . ASP A 1 85 ? -3.831 0.657 13.834 1.00 89.62 85 ASP A CA 1
ATOM 690 C C . ASP A 1 85 ? -2.435 0.973 14.387 1.00 89.62 85 ASP A C 1
ATOM 692 O O . ASP A 1 85 ? -2.254 1.803 15.284 1.00 89.62 85 ASP A O 1
ATOM 696 N N . ASN A 1 86 ? -1.429 0.304 13.834 1.00 92.06 86 ASN A N 1
ATOM 697 C CA . ASN A 1 86 ? -0.029 0.498 14.176 1.00 92.06 86 ASN A CA 1
ATOM 698 C C . ASN A 1 86 ? 0.760 1.083 12.993 1.00 92.06 86 ASN A C 1
ATOM 700 O O . ASN A 1 86 ? 0.263 1.368 11.900 1.00 92.06 86 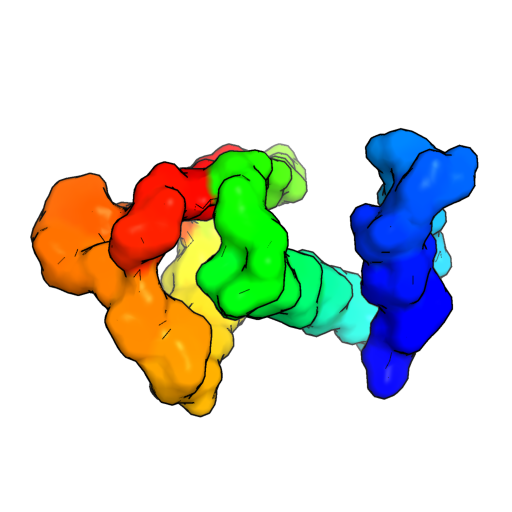ASN A O 1
ATOM 704 N N . THR A 1 87 ? 2.051 1.321 13.236 1.00 90.88 87 THR A N 1
ATOM 705 C CA . THR A 1 87 ? 2.955 1.883 12.219 1.00 90.88 87 THR A CA 1
ATOM 706 C C . THR A 1 87 ? 3.311 0.874 11.124 1.00 90.88 87 THR A C 1
ATOM 708 O O . THR A 1 87 ? 3.553 1.294 9.998 1.00 90.88 87 THR A O 1
ATOM 711 N N . PHE A 1 88 ? 3.369 -0.421 11.429 1.00 92.38 88 PHE A N 1
ATOM 712 C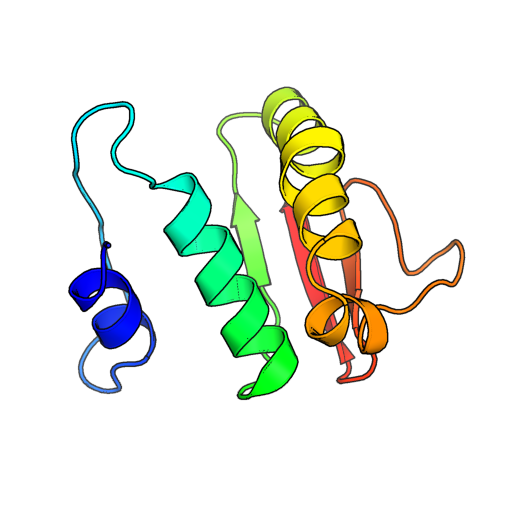 CA . PHE A 1 88 ? 3.783 -1.460 10.474 1.00 92.38 88 PHE A CA 1
ATOM 713 C C . PHE A 1 88 ? 2.664 -2.445 10.132 1.00 92.38 88 PHE A C 1
ATOM 715 O O . PHE A 1 88 ? 2.859 -3.343 9.324 1.00 92.38 88 PHE A O 1
ATOM 722 N N . ASP A 1 89 ? 1.503 -2.279 10.741 1.00 92.81 89 ASP A N 1
ATOM 723 C CA . ASP A 1 89 ? 0.370 -3.169 10.591 1.00 92.81 89 ASP A CA 1
ATOM 724 C C . ASP A 1 89 ? -0.908 -2.344 10.715 1.00 92.81 89 ASP A C 1
ATOM 726 O O . ASP A 1 89 ? -1.019 -1.471 11.582 1.00 92.81 89 ASP A O 1
ATOM 730 N N . LYS A 1 90 ? -1.835 -2.573 9.786 1.00 93.06 90 LYS A N 1
ATOM 731 C CA . LYS A 1 90 ? -3.181 -2.003 9.805 1.00 93.06 90 LYS A CA 1
ATOM 732 C C . LYS A 1 90 ? -4.187 -3.098 9.514 1.00 93.06 90 LYS A C 1
ATOM 734 O O . LYS A 1 90 ? -3.999 -3.855 8.563 1.00 93.06 90 LYS A O 1
ATOM 739 N N . GLU A 1 91 ? -5.246 -3.156 10.305 1.00 94.44 91 GLU A N 1
ATOM 740 C CA . GLU A 1 91 ? -6.350 -4.087 10.091 1.00 94.44 91 GLU A CA 1
ATOM 741 C C . GLU A 1 91 ? -7.611 -3.356 9.629 1.00 94.44 91 GLU A C 1
ATOM 743 O O . GLU A 1 91 ? -7.893 -2.222 10.036 1.00 94.44 91 GLU A O 1
ATOM 748 N N . PHE A 1 92 ? -8.377 -4.033 8.781 1.00 93.88 92 PHE A N 1
ATOM 749 C CA . PHE A 1 92 ? -9.656 -3.566 8.264 1.00 93.88 92 PHE A CA 1
ATOM 750 C C . PHE A 1 92 ? -10.791 -4.493 8.722 1.00 93.88 92 PHE A C 1
ATOM 752 O O . PHE A 1 92 ? -10.568 -5.644 9.097 1.00 93.88 92 PHE A O 1
ATOM 759 N N . ASP A 1 93 ? -12.018 -3.983 8.718 1.00 92.81 93 ASP A N 1
ATOM 760 C CA . ASP A 1 93 ? -13.234 -4.672 9.163 1.00 92.81 93 ASP A CA 1
ATOM 761 C C . ASP A 1 93 ? -13.550 -5.948 8.367 1.00 92.81 93 ASP A C 1
ATOM 763 O O . ASP A 1 93 ? -14.129 -6.888 8.912 1.00 92.81 93 ASP A O 1
ATOM 767 N N . SER A 1 94 ? -13.094 -6.019 7.117 1.00 89.94 94 SER A N 1
ATOM 768 C CA . SER A 1 94 ? -13.139 -7.203 6.257 1.00 89.94 94 SER A CA 1
ATOM 769 C C . SER A 1 94 ? -12.218 -8.343 6.715 1.00 89.94 94 SER A C 1
ATOM 771 O O . SER A 1 94 ? -12.256 -9.430 6.141 1.00 89.94 94 SER A O 1
ATOM 773 N N . GLY A 1 95 ? -11.393 -8.118 7.743 1.00 89.88 95 GLY A N 1
ATOM 774 C CA . GLY A 1 95 ? -10.356 -9.043 8.201 1.00 89.88 95 GLY A CA 1
ATOM 775 C C . GLY A 1 95 ? -9.032 -8.903 7.448 1.00 89.88 95 GLY A C 1
ATOM 776 O O . GLY A 1 95 ? -8.060 -9.552 7.828 1.00 89.88 95 GLY A O 1
ATOM 777 N N . MET A 1 96 ? -8.972 -8.040 6.428 1.00 93.12 96 MET A N 1
ATOM 778 C CA . MET A 1 96 ? -7.749 -7.739 5.688 1.00 93.12 96 MET A CA 1
ATOM 779 C C . MET A 1 96 ? -6.680 -7.148 6.610 1.00 93.12 96 MET A C 1
ATOM 781 O O . MET A 1 96 ? -6.927 -6.189 7.350 1.00 93.12 96 MET A O 1
ATOM 785 N N . ARG A 1 97 ? -5.455 -7.662 6.484 1.00 93.19 97 ARG A N 1
ATOM 786 C CA . ARG A 1 97 ? -4.264 -7.106 7.127 1.00 93.19 97 ARG A CA 1
ATOM 787 C C . ARG A 1 97 ? -3.323 -6.499 6.098 1.00 93.19 97 ARG A C 1
ATOM 789 O O . ARG A 1 97 ? -2.895 -7.155 5.151 1.00 93.19 97 ARG A O 1
ATOM 796 N N . LEU A 1 98 ? -2.954 -5.243 6.327 1.00 93.75 98 LEU A N 1
ATOM 797 C CA . LEU A 1 98 ? -1.910 -4.546 5.589 1.00 93.75 98 LEU A CA 1
ATOM 798 C C . LEU A 1 98 ? -0.635 -4.511 6.430 1.00 93.75 98 LEU A C 1
ATOM 800 O O . LEU A 1 98 ? -0.558 -3.791 7.426 1.00 93.75 98 LEU A O 1
ATOM 804 N N . LEU A 1 99 ? 0.363 -5.283 6.013 1.00 94.19 99 LEU A N 1
ATOM 805 C CA . LEU A 1 99 ? 1.673 -5.370 6.649 1.00 94.19 99 LEU A CA 1
ATOM 806 C C . LEU A 1 99 ? 2.691 -4.500 5.911 1.00 94.19 99 LEU A C 1
ATOM 808 O O . LEU A 1 99 ? 2.732 -4.475 4.682 1.00 94.19 99 LEU A O 1
ATOM 812 N N . LEU A 1 100 ? 3.542 -3.819 6.673 1.00 92.75 100 LEU A N 1
ATOM 813 C CA . LEU A 1 100 ? 4.599 -2.953 6.172 1.00 92.75 100 LEU A CA 1
ATOM 814 C C . LEU A 1 100 ? 5.960 -3.407 6.693 1.00 92.75 100 LEU A C 1
ATOM 816 O O . LEU A 1 100 ? 6.163 -3.466 7.909 1.00 92.75 100 LEU A O 1
ATOM 820 N N . THR A 1 101 ? 6.904 -3.668 5.790 1.00 88.81 101 THR A N 1
ATOM 821 C CA . THR A 1 101 ? 8.270 -4.083 6.148 1.00 88.81 101 THR A CA 1
ATOM 822 C C . THR A 1 101 ? 9.346 -3.285 5.438 1.00 88.81 101 THR A C 1
ATOM 824 O O . THR A 1 101 ? 9.086 -2.750 4.340 1.00 88.81 101 THR A O 1
#

Nearest PDB structures (foldseek):
  4zni-assembly1_A  TM=5.991E-01  e=5.956E+00  Oshimavirus P7426
  5a9j-assembly2_B  TM=5.889E-01  e=7.776E+00  Homo sapiens
  5a9j-assembly3_C  TM=6.068E-01  e=9.497E+00  Homo sapiens

Sequence (101 aa):
YIQEPQDELTSLDFQGCVFIGPARTGKTMIHLNWTSHTVMTDPADMMLVHMDRENARKWSKGDLERYLQASTSVREHQLKHRKDDNTFDKEFDSGMRLLLT

Foldseek 3Di:
DPPVQLVQPPDPVDPDDDDDDDPPPCPVVSVLVNLQCCQPPNVDAEEDEDPDPVVLLCCQVPVVVVSLVVCVPSVVQWDDDPVQDDSQWTAGVVRYIYGYD

pLDDT: mean 90.85, std 3.98, range [61.69, 94.69]

Radius of gyration: 13.61 Å; Cα contacts (8 Å, |Δi|>4): 111; chains: 1; bounding box: 29×26×37 Å

Mean predicted aligned error: 3.75 Å

Solvent-accessible surface area (backbone atoms only — not comparable to full-atom values): 6036 Å² total; per-residue (Å²): 134,79,58,66,73,54,56,48,68,71,34,89,90,47,96,74,77,85,90,85,75,68,88,93,69,56,68,70,52,54,56,54,51,51,52,46,47,25,73,75,76,51,70,54,74,40,79,50,78,49,98,39,62,66,59,30,44,49,40,35,72,45,58,50,46,51,46,40,71,70,35,56,74,64,41,69,41,41,40,81,51,84,88,32,52,54,73,44,38,38,32,32,74,85,70,26,40,43,38,49,61

Secondary structure (DSSP, 8-state):
---HHHHHHT-SS-S-------TTS-HHHHHHHHHHHHHHTS---EEE--SSHHHHHHHIIIIIHHHHHH-HHHHHHB--STTTB-SSEEEBTTS-EEEE-